Protein AF-A0A537E873-F1 (afdb_monomer_lite)

pLDDT: mean 81.2, std 12.4, range [46.03, 94.88]

Structure (mmCIF, N/CA/C/O backbone):
data_AF-A0A537E873-F1
#
_entry.id   AF-A0A537E873-F1
#
loop_
_atom_site.group_PDB
_atom_site.id
_atom_site.type_symbol
_atom_site.label_atom_id
_atom_site.label_alt_id
_atom_site.label_comp_id
_atom_site.label_asym_id
_atom_site.label_entity_id
_atom_site.label_seq_id
_atom_site.pdbx_PDB_ins_code
_atom_site.Cartn_x
_atom_site.Cartn_y
_atom_site.Cartn_z
_atom_site.occupancy
_atom_site.B_iso_or_equiv
_atom_site.auth_seq_id
_atom_site.auth_comp_id
_atom_site.auth_asym_id
_atom_site.auth_atom_id
_atom_site.pdbx_PDB_model_num
ATOM 1 N N . MET A 1 1 ? -24.655 14.895 9.988 1.00 56.16 1 MET A N 1
ATOM 2 C CA . MET A 1 1 ? -23.607 13.858 10.084 1.00 56.16 1 MET A CA 1
ATOM 3 C C . MET A 1 1 ? -23.656 13.312 11.495 1.00 56.16 1 MET A C 1
ATOM 5 O O . MET A 1 1 ? -23.407 14.075 12.415 1.00 56.16 1 MET A O 1
ATOM 9 N N . THR A 1 2 ? -24.078 12.063 11.675 1.00 70.88 2 THR A N 1
ATOM 10 C CA . THR A 1 2 ? -24.122 11.423 12.997 1.00 70.88 2 THR A CA 1
ATOM 11 C C . THR A 1 2 ? -22.692 11.225 13.493 1.00 70.88 2 THR A C 1
ATOM 13 O O . THR A 1 2 ? -21.837 10.757 12.737 1.00 70.88 2 THR A O 1
ATOM 16 N N . GLU A 1 3 ? -22.405 11.645 14.720 1.00 75.38 3 GLU A N 1
ATOM 17 C CA . GLU A 1 3 ? -21.078 11.505 15.307 1.00 75.38 3 GLU A CA 1
ATOM 18 C C . GLU A 1 3 ? -20.786 10.020 15.557 1.00 75.38 3 GLU A C 1
ATOM 20 O O . GLU A 1 3 ? -21.531 9.350 16.266 1.00 75.38 3 GLU A O 1
ATOM 25 N N . LYS A 1 4 ? -19.726 9.492 14.932 1.00 77.69 4 LYS A N 1
ATOM 26 C CA . LYS A 1 4 ? -19.327 8.091 15.116 1.00 77.69 4 LYS A CA 1
ATOM 27 C C . LYS A 1 4 ? -18.794 7.871 16.527 1.00 77.69 4 LYS A C 1
ATOM 29 O O . LYS A 1 4 ? -17.916 8.616 16.983 1.00 77.69 4 LYS A O 1
ATOM 34 N N . THR A 1 5 ? -19.243 6.796 17.159 1.00 82.81 5 THR A N 1
ATOM 35 C CA . THR A 1 5 ? -18.695 6.307 18.423 1.00 82.81 5 THR A CA 1
ATOM 36 C C . THR A 1 5 ? -17.217 5.916 18.257 1.00 82.81 5 THR A C 1
ATOM 38 O O . THR A 1 5 ? -16.755 5.632 17.143 1.00 82.81 5 THR A O 1
ATOM 41 N N . PRO A 1 6 ? -16.426 5.890 19.345 1.00 80.19 6 PRO A N 1
ATOM 42 C CA . PRO A 1 6 ? -15.037 5.435 19.293 1.00 80.19 6 PRO A CA 1
ATOM 43 C C . PRO A 1 6 ? -14.869 4.036 18.676 1.00 80.19 6 PRO A C 1
ATOM 45 O O . PRO A 1 6 ? -13.917 3.826 17.923 1.00 80.19 6 PRO A O 1
ATOM 48 N N . SER A 1 7 ? -15.815 3.122 18.930 1.00 80.44 7 SER A N 1
ATOM 49 C CA . SER A 1 7 ? -15.801 1.771 18.355 1.00 80.44 7 SER A CA 1
ATOM 50 C C . SER A 1 7 ? -15.975 1.801 16.832 1.00 80.44 7 SER A C 1
ATOM 52 O O . SER A 1 7 ? -15.107 1.319 16.106 1.00 80.44 7 SER A O 1
ATOM 54 N N . GLU A 1 8 ? -16.993 2.503 16.323 1.00 84.69 8 GLU A N 1
ATOM 55 C CA . GLU A 1 8 ? -17.239 2.632 14.876 1.00 84.69 8 GLU A CA 1
ATOM 56 C C . GLU A 1 8 ? -16.066 3.296 14.133 1.00 84.69 8 GLU A C 1
ATOM 58 O O . GLU A 1 8 ? -15.740 2.938 12.996 1.00 84.69 8 GLU A O 1
ATOM 63 N N . LYS A 1 9 ? -15.399 4.278 14.760 1.00 83.69 9 LYS A N 1
ATOM 64 C CA . LYS A 1 9 ? -14.185 4.899 14.197 1.00 83.69 9 LYS A CA 1
ATOM 65 C C . LYS A 1 9 ? -13.056 3.881 14.066 1.00 83.69 9 LYS A C 1
ATOM 67 O O . LYS A 1 9 ? -12.335 3.877 13.065 1.00 83.69 9 LYS A O 1
ATOM 72 N N . ALA A 1 10 ? -12.895 3.017 15.056 1.00 83.38 10 ALA A N 1
ATOM 73 C CA . ALA A 1 10 ? -11.827 2.041 15.065 1.00 83.38 10 ALA A CA 1
ATOM 74 C C . ALA A 1 10 ? -12.116 0.821 14.175 1.00 83.38 10 ALA A C 1
ATOM 76 O O . ALA A 1 10 ? -11.205 0.359 13.494 1.00 83.38 10 ALA A O 1
ATOM 77 N N . GLU A 1 11 ? -13.365 0.368 14.065 1.00 86.25 11 GLU A N 1
ATOM 78 C CA . GLU A 1 11 ? -13.781 -0.617 13.056 1.00 86.25 11 GLU A CA 1
ATOM 79 C C . GLU A 1 11 ? -13.547 -0.097 11.634 1.00 86.25 11 GLU A C 1
ATOM 81 O O . GLU A 1 11 ? -12.933 -0.780 10.813 1.00 86.25 11 GLU A O 1
ATOM 86 N N . SER A 1 12 ? -13.944 1.152 11.361 1.00 88.69 12 SER A N 1
ATOM 87 C CA . SER A 1 12 ? -13.676 1.819 10.081 1.00 88.69 12 SER A CA 1
ATOM 88 C C . SER A 1 12 ? -12.177 1.921 9.793 1.00 88.69 12 SER A C 1
ATOM 90 O O . SER A 1 12 ? -11.762 1.774 8.644 1.00 88.69 12 SER A O 1
ATOM 92 N N . THR A 1 13 ? -11.361 2.157 10.823 1.00 87.38 13 THR A N 1
ATOM 93 C CA . THR A 1 13 ? -9.898 2.188 10.697 1.00 87.38 13 THR A CA 1
ATOM 94 C C . THR A 1 13 ? -9.353 0.802 10.359 1.00 87.38 13 THR A C 1
ATOM 96 O O . THR A 1 13 ? -8.574 0.664 9.421 1.00 87.38 13 THR A O 1
ATOM 99 N N . LEU A 1 14 ? -9.787 -0.242 11.070 1.00 89.00 14 LEU A N 1
ATOM 100 C CA . LEU A 1 14 ? -9.364 -1.619 10.808 1.00 89.00 14 LEU A CA 1
ATOM 101 C C . LEU A 1 14 ? -9.773 -2.092 9.407 1.00 89.00 14 LEU A C 1
ATOM 103 O O . LEU A 1 14 ? -9.005 -2.800 8.758 1.00 89.00 14 LEU A O 1
ATOM 107 N N . LEU A 1 15 ? -10.953 -1.694 8.923 1.00 90.62 15 LEU A N 1
ATOM 108 C CA . LEU A 1 15 ? -11.394 -1.992 7.561 1.00 90.62 15 LEU A CA 1
ATOM 109 C C . LEU A 1 15 ? -10.475 -1.340 6.519 1.00 90.62 15 LEU A C 1
ATOM 111 O O . LEU A 1 15 ? -9.952 -2.040 5.655 1.00 90.62 15 LEU A O 1
ATOM 115 N N . ALA A 1 16 ? -10.199 -0.040 6.657 1.00 90.19 16 ALA A N 1
ATOM 116 C CA . ALA A 1 16 ? -9.295 0.673 5.754 1.00 90.19 16 ALA A CA 1
ATOM 117 C C . ALA A 1 16 ? -7.879 0.064 5.747 1.00 90.19 16 ALA A C 1
ATOM 119 O O . ALA A 1 16 ? -7.237 -0.029 4.702 1.00 90.19 16 ALA A O 1
ATOM 120 N N . MET A 1 17 ? -7.391 -0.408 6.900 1.00 89.44 17 MET A N 1
ATOM 121 C CA . MET A 1 17 ? -6.095 -1.090 6.992 1.00 89.44 17 MET A CA 1
ATOM 122 C C . MET A 1 17 ? -6.075 -2.425 6.236 1.00 89.44 17 MET A C 1
ATOM 124 O O . MET A 1 17 ? -5.104 -2.706 5.528 1.00 89.44 17 MET A O 1
ATOM 128 N N . LYS A 1 18 ? -7.155 -3.215 6.319 1.00 90.44 18 LYS A N 1
ATOM 129 C CA 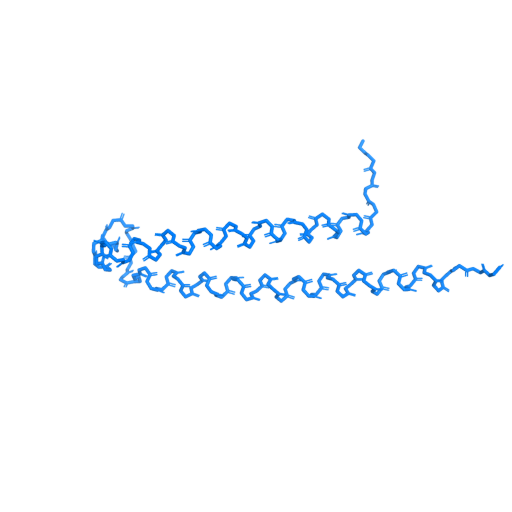. LYS A 1 18 ? -7.295 -4.470 5.562 1.00 90.44 18 LYS A CA 1
ATOM 130 C C . LYS A 1 18 ? -7.307 -4.224 4.055 1.00 90.44 18 LYS A C 1
ATOM 132 O O . LYS A 1 18 ? -6.603 -4.915 3.321 1.00 90.44 18 LYS A O 1
ATOM 137 N N . GLU A 1 19 ? -8.068 -3.234 3.596 1.00 93.94 19 GLU A N 1
ATOM 138 C CA . GLU A 1 19 ? -8.123 -2.856 2.178 1.00 93.94 19 GLU A CA 1
ATOM 139 C C . GLU A 1 19 ? -6.760 -2.376 1.678 1.00 93.94 19 GLU A C 1
ATOM 141 O O . GLU A 1 19 ? -6.281 -2.814 0.629 1.00 93.94 19 GLU A O 1
ATOM 146 N N . PHE A 1 20 ? -6.078 -1.546 2.470 1.00 91.06 20 PHE A N 1
ATOM 147 C CA . PHE A 1 20 ? -4.741 -1.080 2.132 1.00 91.06 20 PHE A CA 1
ATOM 148 C C . PHE A 1 20 ? -3.738 -2.235 2.041 1.00 91.06 20 PHE A C 1
ATOM 150 O O . PHE A 1 20 ? -2.927 -2.281 1.117 1.00 91.06 20 PHE A O 1
ATOM 157 N N . LYS A 1 21 ? -3.819 -3.226 2.935 1.00 91.62 21 LYS A N 1
ATOM 158 C CA . LYS A 1 21 ? -2.979 -4.426 2.863 1.00 91.62 21 LYS A CA 1
ATOM 159 C C . LYS A 1 21 ? -3.187 -5.197 1.554 1.00 91.62 21 LYS A C 1
ATOM 161 O O . LYS A 1 21 ? -2.199 -5.558 0.916 1.00 91.62 21 LYS A O 1
ATOM 166 N N . LEU A 1 22 ? -4.438 -5.401 1.132 1.00 93.62 22 LEU A N 1
ATOM 167 C CA . LEU A 1 22 ? -4.759 -6.061 -0.141 1.00 93.62 22 LEU A CA 1
ATOM 168 C C . LEU A 1 22 ? -4.187 -5.292 -1.337 1.00 93.62 22 LEU A C 1
ATOM 170 O O . LEU A 1 22 ? -3.614 -5.893 -2.247 1.00 93.62 22 LEU A O 1
ATOM 174 N N . TYR A 1 23 ? -4.273 -3.962 -1.311 1.00 94.56 23 TYR A N 1
ATOM 175 C CA . TYR A 1 23 ? -3.653 -3.119 -2.330 1.00 94.56 23 TYR A CA 1
ATOM 176 C C . TYR A 1 23 ? -2.130 -3.326 -2.399 1.00 94.56 23 TYR A C 1
ATOM 178 O O . TYR A 1 23 ? -1.581 -3.547 -3.480 1.00 94.56 23 TYR A O 1
ATOM 186 N N . LEU A 1 24 ? -1.439 -3.345 -1.254 1.00 93.50 24 LEU A N 1
ATOM 187 C CA . LEU A 1 24 ? 0.009 -3.587 -1.211 1.00 93.50 24 LEU A CA 1
ATOM 188 C C . LEU A 1 24 ? 0.398 -5.007 -1.658 1.00 93.50 24 LEU A C 1
ATOM 190 O O . LEU A 1 24 ? 1.510 -5.223 -2.138 1.00 93.50 24 LEU A O 1
ATOM 194 N N . GLU A 1 25 ? -0.472 -6.002 -1.489 1.00 93.25 25 GLU A N 1
ATOM 195 C CA . GLU A 1 25 ? -0.280 -7.346 -2.053 1.00 93.25 25 GLU A CA 1
ATOM 196 C C . GLU A 1 25 ? -0.392 -7.355 -3.581 1.00 93.25 25 GLU A C 1
ATOM 198 O O . GLU A 1 25 ? 0.392 -8.037 -4.240 1.00 93.25 25 GLU A O 1
ATOM 203 N N . GLY A 1 26 ? -1.317 -6.581 -4.154 1.00 94.88 26 GLY A N 1
ATOM 204 C CA . GLY A 1 26 ? -1.390 -6.362 -5.601 1.00 94.88 26 GLY A CA 1
ATOM 205 C C . GLY A 1 26 ? -0.126 -5.689 -6.136 1.00 94.88 26 GLY A C 1
ATOM 206 O O . GLY A 1 26 ? 0.519 -6.213 -7.044 1.00 94.88 26 GLY A O 1
ATOM 207 N N . LEU A 1 27 ? 0.290 -4.596 -5.492 1.00 93.50 27 LEU A N 1
ATOM 208 C CA . LEU A 1 27 ? 1.482 -3.847 -5.886 1.00 93.50 27 LEU A CA 1
ATOM 209 C C . LEU A 1 27 ? 2.756 -4.703 -5.830 1.00 93.50 27 LEU A C 1
ATOM 211 O O . LEU A 1 27 ? 3.578 -4.643 -6.741 1.00 93.50 27 LEU A O 1
ATOM 215 N N . GLU A 1 28 ? 2.911 -5.545 -4.803 1.00 93.25 28 GLU A N 1
ATOM 216 C CA . GLU A 1 28 ? 4.044 -6.476 -4.714 1.00 93.25 28 GLU A CA 1
ATOM 217 C C . GLU A 1 28 ? 4.090 -7.430 -5.912 1.00 93.25 28 GLU A C 1
ATOM 219 O O . GLU A 1 28 ? 5.160 -7.665 -6.477 1.00 93.25 28 GLU A O 1
ATOM 224 N N . LYS A 1 29 ? 2.935 -7.971 -6.323 1.00 94.75 29 LYS A N 1
ATOM 225 C CA . LYS A 1 29 ? 2.844 -8.879 -7.474 1.00 94.75 29 LYS A CA 1
ATOM 226 C C . LYS A 1 29 ? 3.242 -8.173 -8.765 1.00 94.75 29 LYS A C 1
ATOM 228 O O . LYS A 1 29 ? 3.987 -8.752 -9.557 1.00 94.75 29 LYS A O 1
ATOM 233 N N . ASP A 1 30 ? 2.790 -6.941 -8.966 1.00 92.50 30 ASP A N 1
ATOM 234 C CA . ASP A 1 30 ? 3.093 -6.173 -10.176 1.00 92.50 30 ASP A CA 1
ATOM 235 C C . ASP A 1 30 ? 4.566 -5.752 -10.235 1.00 92.50 30 ASP A C 1
ATOM 237 O O . ASP A 1 30 ? 5.216 -5.907 -11.275 1.00 92.50 30 ASP A O 1
ATOM 241 N N . LEU A 1 31 ? 5.146 -5.337 -9.105 1.00 89.38 31 LEU A N 1
ATOM 242 C CA . LEU A 1 31 ? 6.581 -5.068 -9.003 1.00 89.38 31 LEU A CA 1
ATOM 243 C C . LEU A 1 31 ? 7.406 -6.344 -9.230 1.00 89.38 31 LEU A C 1
ATOM 245 O O . LEU A 1 31 ? 8.362 -6.341 -10.002 1.00 89.38 31 LEU A O 1
ATOM 249 N N . SER A 1 32 ? 6.991 -7.473 -8.657 1.00 90.00 32 SER A N 1
ATOM 250 C CA . SER A 1 32 ? 7.662 -8.768 -8.851 1.00 90.00 32 SER A CA 1
ATOM 251 C C . SER A 1 32 ? 7.580 -9.286 -10.289 1.00 90.00 32 SER A C 1
ATOM 253 O O . SER A 1 32 ? 8.430 -10.053 -10.733 1.00 90.00 32 SER A O 1
ATOM 255 N N . ARG A 1 33 ? 6.534 -8.925 -11.039 1.00 93.19 33 ARG A N 1
ATOM 256 C CA . ARG A 1 33 ? 6.440 -9.217 -12.478 1.00 93.19 33 ARG A CA 1
ATOM 257 C C . ARG A 1 33 ? 7.355 -8.302 -13.279 1.00 93.19 33 ARG A C 1
ATOM 259 O O . ARG A 1 33 ? 8.042 -8.767 -14.183 1.00 93.19 33 ARG A O 1
ATOM 266 N N . THR A 1 34 ? 7.390 -7.024 -12.919 1.00 87.56 34 THR A N 1
ATOM 267 C CA . THR A 1 34 ? 8.247 -6.018 -13.557 1.00 87.56 34 THR A CA 1
ATOM 268 C C . THR A 1 34 ? 9.726 -6.369 -13.393 1.00 87.56 34 THR A C 1
ATOM 270 O O . THR A 1 34 ? 10.472 -6.302 -14.368 1.00 87.56 34 THR A O 1
ATOM 273 N N . SER A 1 35 ? 10.134 -6.852 -12.215 1.00 85.81 35 SER A N 1
ATOM 274 C CA . SER A 1 35 ? 11.522 -7.244 -11.924 1.00 85.81 35 SER A CA 1
ATOM 275 C C . SER A 1 35 ? 12.020 -8.427 -12.750 1.00 85.81 35 SER A C 1
ATOM 277 O O . SER A 1 35 ? 13.216 -8.566 -12.981 1.00 85.81 35 SER A O 1
ATOM 279 N N . LYS A 1 36 ? 11.104 -9.279 -13.219 1.00 89.69 36 LYS A N 1
ATOM 280 C CA . LYS A 1 36 ? 11.419 -10.402 -14.111 1.00 89.69 36 LYS A CA 1
ATOM 281 C C . LYS A 1 36 ? 11.565 -9.971 -15.566 1.00 89.69 36 LYS A C 1
ATOM 283 O O . LYS A 1 36 ? 12.157 -10.704 -16.350 1.00 89.69 36 LYS A O 1
ATOM 288 N N . LYS A 1 37 ? 10.972 -8.832 -15.936 1.00 90.94 37 LYS A N 1
ATOM 289 C CA . LYS A 1 37 ? 10.911 -8.349 -17.319 1.00 90.94 37 LYS A CA 1
ATOM 290 C C . LYS A 1 37 ? 12.005 -7.333 -17.639 1.00 90.94 37 LYS A C 1
ATOM 292 O O . LYS A 1 37 ? 12.472 -7.312 -18.771 1.00 90.94 37 LYS A O 1
ATOM 297 N N . TYR A 1 38 ? 12.391 -6.511 -16.669 1.00 85.19 38 TYR A N 1
ATOM 298 C CA . TYR A 1 38 ? 13.359 -5.433 -16.853 1.00 85.19 38 TYR A CA 1
ATOM 299 C C . TYR A 1 38 ? 14.497 -5.564 -15.847 1.00 85.19 38 TYR A C 1
ATOM 301 O O . TYR A 1 38 ? 14.274 -5.880 -14.678 1.00 85.19 38 TYR A O 1
ATOM 309 N N . SER A 1 39 ? 15.721 -5.286 -16.288 1.00 84.56 39 SER A N 1
ATOM 310 C CA . SER A 1 39 ? 16.869 -5.203 -15.393 1.00 84.56 39 SER A CA 1
ATOM 311 C C . SER A 1 39 ? 16.745 -4.003 -14.454 1.00 84.56 39 SER A C 1
ATOM 313 O O . SER A 1 39 ? 16.154 -2.972 -14.784 1.00 84.56 39 SER A O 1
ATOM 315 N N . ASN A 1 40 ? 17.390 -4.088 -13.290 1.00 81.12 40 ASN A N 1
ATOM 316 C CA . ASN A 1 40 ? 17.459 -2.968 -12.348 1.00 81.12 40 ASN A CA 1
ATOM 317 C C . ASN A 1 40 ? 18.009 -1.688 -12.987 1.00 81.12 40 ASN A C 1
ATOM 319 O O . ASN A 1 40 ? 17.592 -0.597 -12.612 1.00 81.12 40 ASN A O 1
ATOM 323 N N . ARG A 1 41 ? 18.916 -1.817 -13.964 1.00 83.44 41 ARG A N 1
ATOM 324 C CA . ARG A 1 41 ? 19.473 -0.679 -14.697 1.00 83.44 41 ARG A CA 1
ATOM 325 C C . ARG A 1 41 ? 18.417 0.006 -15.564 1.00 83.44 41 ARG A C 1
ATOM 327 O O . ARG A 1 41 ? 18.318 1.226 -15.508 1.00 83.44 41 ARG A O 1
ATOM 334 N N . GLU A 1 42 ? 17.642 -0.759 -16.331 1.00 83.88 42 GLU A N 1
ATOM 335 C CA . GLU A 1 42 ? 16.564 -0.220 -17.176 1.00 83.88 42 GLU A CA 1
ATOM 336 C C . GLU A 1 42 ? 15.493 0.470 -16.330 1.00 83.88 42 GLU A C 1
ATOM 338 O O . GLU A 1 42 ? 15.047 1.568 -16.657 1.00 83.88 42 GLU A O 1
ATOM 343 N N . ILE A 1 43 ? 15.133 -0.145 -15.201 1.00 81.69 43 ILE A N 1
ATOM 344 C CA . ILE A 1 43 ? 14.172 0.430 -14.261 1.00 81.69 43 ILE A CA 1
ATOM 345 C C . ILE A 1 43 ? 14.729 1.736 -13.682 1.00 81.69 43 ILE A C 1
ATOM 347 O O . ILE A 1 43 ? 14.085 2.769 -13.823 1.00 81.69 43 ILE A O 1
ATOM 351 N N . ALA A 1 44 ? 15.935 1.730 -13.103 1.00 80.00 44 ALA A N 1
ATOM 352 C CA . ALA A 1 44 ? 16.541 2.916 -12.487 1.00 80.00 44 ALA A CA 1
ATOM 353 C C . ALA A 1 44 ? 16.656 4.100 -13.464 1.00 80.00 44 ALA A C 1
ATOM 355 O O . ALA A 1 44 ? 16.363 5.239 -13.099 1.00 80.00 44 ALA A O 1
ATOM 356 N N . GLN A 1 45 ? 17.011 3.827 -14.724 1.00 80.56 45 GLN A N 1
ATOM 357 C CA . GLN A 1 45 ? 17.062 4.841 -15.779 1.00 80.56 45 GLN A CA 1
ATOM 358 C C . GLN A 1 45 ? 15.686 5.453 -16.082 1.00 80.56 45 GLN A C 1
ATOM 360 O O . GLN A 1 45 ? 15.607 6.654 -16.323 1.00 80.56 45 GLN A O 1
ATOM 365 N N . GLY A 1 46 ? 14.612 4.660 -16.046 1.00 75.50 46 GLY A N 1
ATOM 366 C CA . GLY A 1 46 ? 13.250 5.129 -16.314 1.00 75.50 46 GLY A CA 1
ATOM 367 C C . GLY A 1 46 ? 12.613 5.940 -15.179 1.00 75.50 46 GLY A C 1
ATOM 368 O O . GLY A 1 46 ? 11.818 6.834 -15.454 1.00 75.50 46 GLY A O 1
ATOM 369 N N . VAL A 1 47 ? 12.954 5.657 -13.915 1.00 73.06 47 VAL A N 1
ATOM 370 C CA . VAL A 1 47 ? 12.400 6.363 -12.734 1.00 73.06 47 VAL A CA 1
ATOM 371 C C . VAL A 1 47 ? 13.276 7.501 -12.198 1.00 73.06 47 VAL A C 1
ATOM 373 O O . VAL A 1 47 ? 12.832 8.236 -11.320 1.00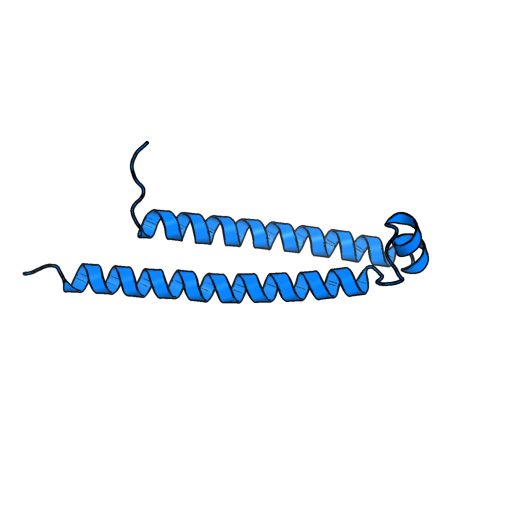 73.06 47 VAL A O 1
ATOM 376 N N . GLY A 1 48 ? 14.500 7.680 -12.706 1.00 65.12 48 GLY A N 1
ATOM 377 C CA . GLY A 1 48 ? 15.381 8.785 -12.298 1.00 65.12 48 GLY A CA 1
ATOM 378 C C . GLY A 1 48 ? 15.935 8.669 -10.872 1.00 65.12 48 GLY A C 1
ATOM 379 O O . GLY A 1 48 ? 16.394 9.661 -10.308 1.00 65.12 48 GLY A O 1
ATOM 380 N N . PHE A 1 49 ? 15.902 7.473 -10.281 1.00 61.34 49 PHE A N 1
ATOM 381 C CA . PHE A 1 49 ? 16.524 7.180 -8.989 1.00 61.34 49 PHE A CA 1
ATOM 382 C C . PHE A 1 49 ? 17.955 6.650 -9.183 1.00 61.34 49 PHE A C 1
ATOM 384 O O . PHE A 1 49 ? 18.250 5.948 -10.154 1.00 61.34 49 PHE A O 1
ATOM 391 N N . VAL A 1 50 ? 18.851 6.948 -8.228 1.00 62.28 50 VAL A N 1
ATOM 392 C CA . VAL A 1 50 ? 20.130 6.220 -8.054 1.00 62.28 50 VAL A CA 1
ATOM 393 C C . VAL A 1 50 ? 19.810 4.723 -7.960 1.00 62.28 50 VAL A C 1
ATOM 395 O O . VAL A 1 50 ? 18.704 4.401 -7.554 1.00 62.28 50 VAL A O 1
ATOM 398 N N . ALA A 1 51 ? 20.737 3.834 -8.338 1.00 60.91 51 ALA A N 1
ATOM 399 C CA . ALA A 1 51 ? 20.594 2.384 -8.587 1.00 60.91 51 ALA A CA 1
ATOM 400 C C . ALA A 1 51 ? 19.898 1.479 -7.525 1.00 60.91 51 ALA A C 1
ATOM 402 O O . ALA A 1 51 ? 20.062 0.259 -7.567 1.00 60.91 51 ALA A O 1
ATOM 403 N N . ALA A 1 52 ? 19.114 2.031 -6.603 1.00 65.62 52 ALA A N 1
ATOM 404 C CA . ALA A 1 52 ? 17.993 1.411 -5.916 1.00 65.62 52 ALA A CA 1
ATOM 405 C C . ALA A 1 52 ? 17.018 0.794 -6.934 1.00 65.62 52 ALA A C 1
ATOM 407 O O . ALA A 1 52 ? 16.059 1.407 -7.405 1.00 65.62 52 ALA A O 1
ATOM 408 N N . GLY A 1 53 ? 17.328 -0.433 -7.348 1.00 75.00 53 GLY A N 1
ATOM 409 C CA . GLY A 1 53 ? 16.500 -1.217 -8.250 1.00 75.00 53 GLY A CA 1
ATOM 410 C C . GLY A 1 53 ? 15.202 -1.670 -7.584 1.00 75.00 53 GLY A C 1
ATOM 411 O O . GLY A 1 53 ? 14.970 -1.486 -6.390 1.00 75.00 53 GLY A O 1
ATOM 412 N N . ILE A 1 54 ? 14.363 -2.356 -8.351 1.00 83.81 54 ILE A N 1
ATOM 413 C CA . ILE A 1 54 ? 13.051 -2.838 -7.899 1.00 83.81 54 ILE A CA 1
ATOM 414 C C . ILE A 1 54 ? 13.104 -3.736 -6.651 1.00 83.81 54 ILE A C 1
ATOM 416 O O . ILE A 1 54 ? 12.131 -3.821 -5.909 1.00 83.81 54 ILE A O 1
ATOM 420 N N . HIS A 1 55 ? 14.247 -4.368 -6.378 1.00 82.50 55 HIS A N 1
ATOM 421 C CA . HIS A 1 55 ? 14.469 -5.138 -5.152 1.00 82.50 55 HIS A CA 1
ATOM 422 C C . HIS A 1 55 ? 14.425 -4.271 -3.890 1.00 82.50 55 HIS A C 1
ATOM 424 O O . HIS A 1 55 ? 13.882 -4.694 -2.875 1.00 82.50 55 HIS A O 1
ATOM 430 N N . GLU A 1 56 ? 14.950 -3.049 -3.944 1.00 84.50 56 GLU A N 1
ATOM 431 C CA . GLU A 1 56 ? 14.912 -2.143 -2.798 1.00 84.50 56 GLU A CA 1
ATOM 432 C C . GLU A 1 56 ? 13.491 -1.613 -2.566 1.00 84.50 56 GLU A C 1
ATOM 434 O O . GLU A 1 56 ? 13.016 -1.578 -1.432 1.00 84.50 56 GLU A O 1
ATOM 439 N N . ALA A 1 57 ? 12.752 -1.336 -3.647 1.00 85.44 57 ALA A N 1
ATOM 440 C CA . ALA A 1 57 ? 11.329 -1.008 -3.567 1.00 85.44 57 ALA A CA 1
ATOM 441 C C . ALA A 1 57 ? 10.501 -2.145 -2.935 1.00 85.44 57 ALA A C 1
ATOM 443 O O . ALA A 1 57 ? 9.641 -1.888 -2.091 1.00 85.44 57 ALA A O 1
ATOM 444 N N . LEU A 1 58 ? 10.784 -3.403 -3.294 1.00 86.94 58 LEU A N 1
ATOM 445 C CA . LEU A 1 58 ? 10.152 -4.578 -2.682 1.00 86.94 58 LEU A CA 1
ATOM 446 C C . LEU A 1 58 ? 10.497 -4.705 -1.186 1.00 86.94 58 LEU A C 1
ATOM 448 O O . LEU A 1 58 ? 9.604 -4.978 -0.383 1.00 86.94 58 LEU A O 1
ATOM 452 N N . ASN A 1 59 ? 11.740 -4.423 -0.784 1.00 89.94 59 ASN A N 1
ATOM 453 C CA . ASN A 1 59 ? 12.126 -4.406 0.633 1.00 89.94 59 ASN A CA 1
ATOM 454 C C . ASN A 1 59 ? 11.372 -3.325 1.425 1.00 89.94 59 ASN A C 1
ATOM 456 O O . ASN A 1 59 ? 10.863 -3.596 2.516 1.00 89.94 59 ASN A O 1
ATOM 460 N N . TYR A 1 60 ? 11.251 -2.104 0.891 1.00 90.06 60 TYR A N 1
ATOM 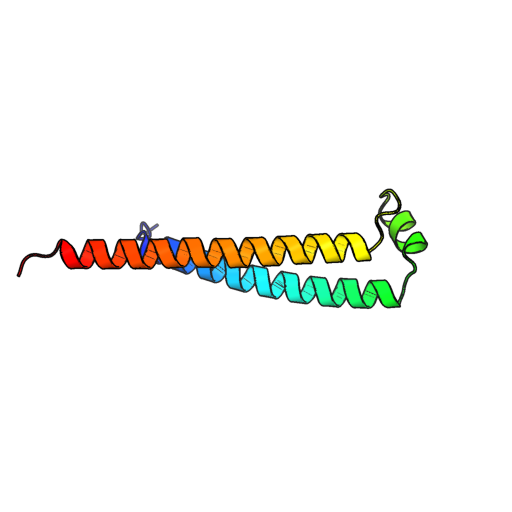461 C CA . TYR A 1 60 ? 10.465 -1.054 1.549 1.00 90.06 60 TYR A CA 1
ATOM 462 C C . TYR A 1 60 ? 8.991 -1.435 1.669 1.00 90.06 60 TYR A C 1
ATOM 464 O O . TYR A 1 60 ? 8.380 -1.218 2.717 1.00 90.06 60 TYR A O 1
ATOM 472 N N . LEU A 1 61 ? 8.432 -2.061 0.633 1.00 91.69 61 LEU A N 1
ATOM 473 C CA . LEU A 1 61 ? 7.067 -2.570 0.663 1.00 91.69 61 LEU A CA 1
ATOM 474 C C . LEU A 1 61 ? 6.871 -3.612 1.777 1.00 91.69 61 LEU A C 1
ATOM 476 O O . LEU A 1 61 ? 5.866 -3.564 2.490 1.00 91.69 61 LEU A O 1
ATOM 480 N N . GLU A 1 62 ? 7.836 -4.510 1.985 1.00 92.12 62 GLU A N 1
ATOM 481 C CA . GLU A 1 62 ? 7.804 -5.479 3.085 1.00 92.12 62 GLU A CA 1
ATOM 482 C C . GLU A 1 62 ? 7.803 -4.789 4.463 1.00 92.12 62 GLU A C 1
ATOM 484 O O . GLU A 1 62 ? 7.027 -5.158 5.353 1.00 92.12 62 GLU A O 1
ATOM 489 N N . ILE A 1 63 ? 8.628 -3.751 4.647 1.00 93.81 63 ILE A N 1
ATOM 490 C CA . ILE A 1 63 ? 8.666 -2.960 5.887 1.00 93.81 63 ILE A CA 1
ATOM 491 C C . ILE A 1 63 ? 7.306 -2.303 6.146 1.00 93.81 63 ILE A C 1
ATOM 493 O O . ILE A 1 63 ? 6.769 -2.417 7.251 1.00 93.81 63 ILE A O 1
ATOM 497 N N . VAL A 1 64 ? 6.711 -1.671 5.130 1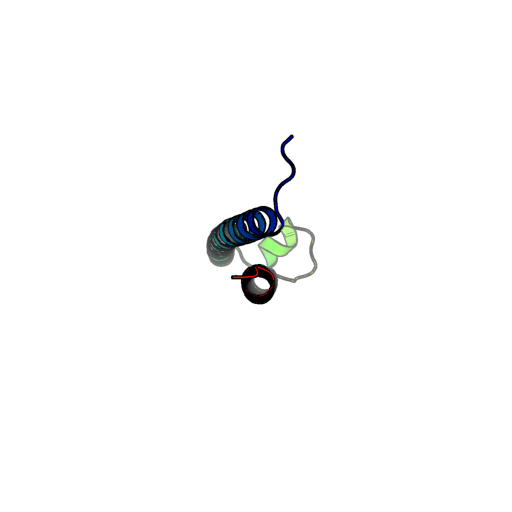.00 92.25 64 VAL A N 1
ATOM 498 C CA . VAL A 1 64 ? 5.389 -1.035 5.240 1.00 92.25 64 VAL A CA 1
ATOM 499 C C . VAL A 1 64 ? 4.328 -2.055 5.665 1.00 92.25 64 VAL A C 1
ATOM 501 O O . VAL A 1 64 ? 3.564 -1.793 6.597 1.00 92.25 64 VAL A O 1
ATOM 504 N N . LYS A 1 65 ? 4.322 -3.258 5.073 1.00 92.25 65 LYS A N 1
ATOM 505 C CA . LYS A 1 65 ? 3.404 -4.341 5.473 1.00 92.25 65 LYS A CA 1
ATOM 506 C C . LYS A 1 65 ? 3.567 -4.729 6.944 1.00 92.25 65 LYS A C 1
ATOM 508 O O . LYS A 1 65 ? 2.569 -4.892 7.648 1.00 92.25 65 LYS A O 1
ATOM 513 N N . LYS A 1 66 ? 4.804 -4.832 7.443 1.00 93.12 66 LYS A N 1
ATOM 514 C CA . LYS A 1 66 ? 5.082 -5.132 8.863 1.00 93.12 66 LYS A CA 1
ATOM 515 C C . LYS A 1 66 ? 4.572 -4.028 9.794 1.00 93.12 66 LYS A C 1
ATOM 517 O O . LYS A 1 66 ? 3.991 -4.337 10.838 1.00 93.12 66 LYS A O 1
ATOM 522 N N . VAL A 1 67 ? 4.752 -2.762 9.414 1.00 93.19 67 VAL A N 1
ATO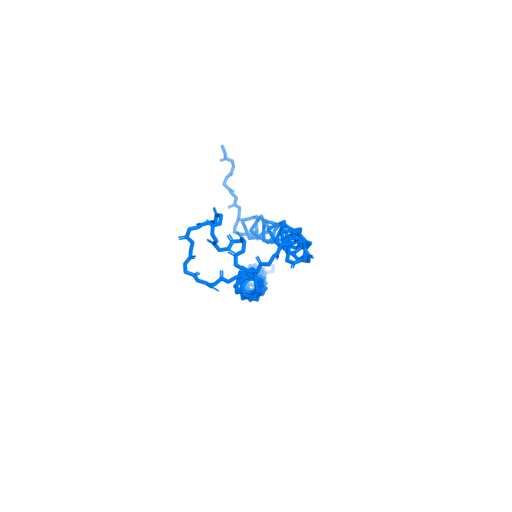M 523 C CA . VAL A 1 67 ? 4.247 -1.606 10.174 1.00 93.19 67 VAL A CA 1
ATOM 524 C C . VAL A 1 67 ? 2.721 -1.627 10.250 1.00 93.19 67 VAL A C 1
ATOM 526 O O . VAL A 1 67 ? 2.177 -1.486 11.343 1.00 93.19 67 VAL A O 1
ATOM 529 N N . ILE A 1 68 ? 2.026 -1.890 9.139 1.00 90.56 68 ILE A N 1
ATOM 530 C CA . ILE A 1 68 ? 0.556 -2.000 9.108 1.00 90.56 68 ILE A CA 1
ATOM 531 C C . ILE A 1 68 ? 0.076 -3.080 10.076 1.00 90.56 68 ILE A C 1
AT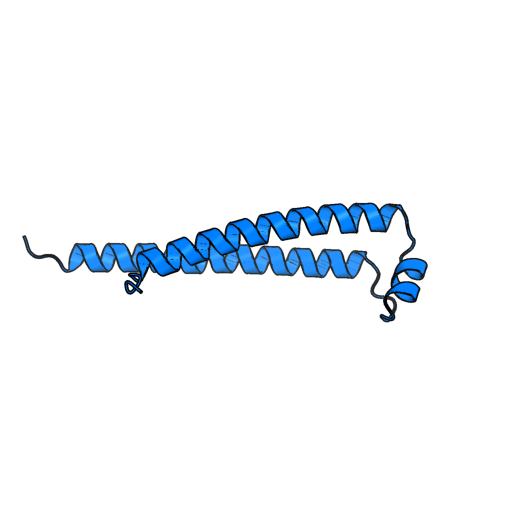OM 533 O O . ILE A 1 68 ? -0.733 -2.787 10.951 1.00 90.56 68 ILE A O 1
ATOM 537 N N . VAL A 1 69 ? 0.636 -4.292 10.004 1.00 90.75 69 VAL A N 1
ATOM 538 C CA . VAL A 1 69 ? 0.265 -5.401 10.903 1.00 90.75 69 VAL A CA 1
ATOM 539 C C . VAL A 1 69 ? 0.496 -5.039 12.374 1.00 90.75 69 VAL A C 1
ATOM 541 O O . VAL A 1 69 ? -0.295 -5.397 13.251 1.00 90.75 69 VAL A O 1
ATOM 544 N N . LYS A 1 70 ? 1.585 -4.325 12.686 1.00 92.75 70 LYS A N 1
ATOM 545 C CA . LYS A 1 70 ? 1.837 -3.849 14.051 1.00 92.75 70 LYS A CA 1
ATOM 546 C C . LYS A 1 70 ? 0.772 -2.843 14.488 1.00 92.75 70 LYS A C 1
ATOM 548 O O . LYS A 1 70 ? 0.272 -2.963 15.607 1.00 92.75 70 LYS A O 1
ATOM 553 N N . THR A 1 71 ? 0.423 -1.896 13.624 1.00 89.31 71 THR A N 1
ATOM 554 C CA . THR A 1 71 ? -0.594 -0.875 13.889 1.00 89.31 71 THR A CA 1
ATOM 555 C C . THR A 1 71 ? -1.981 -1.498 14.065 1.00 89.31 71 THR A C 1
ATOM 557 O O . THR A 1 71 ? -2.662 -1.149 15.025 1.00 89.31 71 THR A O 1
ATOM 560 N N . GLU A 1 72 ? -2.362 -2.494 13.255 1.00 87.75 72 GLU A N 1
ATOM 561 C CA . GLU A 1 72 ? -3.640 -3.215 13.388 1.00 87.75 72 GLU A CA 1
ATOM 562 C C . GLU A 1 72 ? -3.768 -3.837 14.781 1.00 87.75 72 GLU A C 1
ATOM 564 O O . GLU A 1 72 ? -4.776 -3.662 15.461 1.00 87.75 72 GLU A O 1
ATOM 569 N N . ARG A 1 73 ? -2.707 -4.504 15.258 1.00 88.44 73 ARG A N 1
ATOM 570 C CA . ARG A 1 73 ? -2.682 -5.096 16.605 1.00 88.44 73 ARG A CA 1
ATOM 571 C C . ARG A 1 73 ? -2.824 -4.050 17.707 1.00 88.44 73 ARG A C 1
ATOM 573 O O . ARG A 1 73 ? -3.422 -4.341 18.738 1.00 88.44 73 ARG A O 1
ATOM 580 N N . VAL A 1 74 ? -2.242 -2.863 17.534 1.00 87.81 74 VAL A N 1
ATOM 581 C CA . VAL A 1 74 ? -2.354 -1.773 18.517 1.00 87.81 74 VAL A CA 1
ATOM 582 C C . VAL A 1 74 ? -3.776 -1.213 18.542 1.00 87.81 74 VAL A C 1
ATOM 584 O O . VAL A 1 74 ? -4.324 -1.026 19.628 1.00 87.81 74 VAL A O 1
ATOM 587 N N . VAL A 1 75 ? -4.384 -0.993 17.373 1.00 83.94 75 VAL A N 1
ATOM 588 C CA . VAL A 1 75 ? -5.768 -0.508 17.252 1.00 83.94 75 VAL A CA 1
ATOM 589 C C . VAL A 1 75 ? -6.750 -1.526 17.832 1.00 83.94 75 VAL A C 1
ATOM 591 O O . VAL A 1 75 ? -7.548 -1.172 18.696 1.00 83.94 75 VAL A O 1
ATOM 594 N N . ALA A 1 76 ? -6.626 -2.804 17.463 1.00 81.50 76 ALA A N 1
ATOM 595 C CA . ALA A 1 76 ? -7.485 -3.869 17.979 1.00 81.50 76 ALA A CA 1
ATOM 596 C C . ALA A 1 76 ? -7.409 -3.994 19.513 1.00 81.50 76 ALA A C 1
ATOM 598 O O . ALA A 1 76 ? -8.435 -4.091 20.180 1.00 81.50 76 ALA A O 1
ATOM 599 N N . LYS A 1 77 ? -6.204 -3.916 20.099 1.00 82.06 77 LYS A N 1
ATOM 600 C CA . LYS A 1 77 ? -6.028 -3.942 21.563 1.00 82.06 77 LYS A CA 1
ATOM 601 C C . LYS A 1 77 ? -6.676 -2.749 22.266 1.00 82.06 77 LYS A C 1
ATOM 603 O O . LYS A 1 77 ? -7.239 -2.925 23.343 1.00 82.06 77 LYS A O 1
ATOM 608 N N . ARG A 1 78 ? -6.586 -1.542 21.691 1.00 76.50 78 ARG A N 1
ATOM 609 C CA . ARG A 1 78 ? -7.239 -0.350 22.259 1.00 76.50 78 ARG A CA 1
ATOM 610 C C . ARG A 1 78 ? -8.758 -0.481 22.250 1.00 76.50 78 ARG A C 1
ATOM 612 O O . ARG A 1 78 ? -9.375 -0.104 23.240 1.00 76.50 78 ARG A O 1
ATOM 619 N N . ASN A 1 79 ? -9.334 -1.053 21.196 1.00 70.19 79 ASN A N 1
ATOM 620 C CA . ASN A 1 79 ? -10.774 -1.302 21.142 1.00 70.19 79 ASN A CA 1
ATOM 621 C C . ASN A 1 79 ? -11.239 -2.249 22.239 1.00 70.19 79 ASN A C 1
ATOM 623 O O . ASN A 1 79 ? -12.127 -1.884 22.998 1.00 70.19 79 ASN A O 1
ATOM 627 N N . MET A 1 80 ? -10.579 -3.399 22.397 1.00 68.25 80 MET A N 1
ATOM 628 C CA . MET A 1 80 ? -10.941 -4.361 23.446 1.00 68.25 80 MET A CA 1
ATOM 629 C C . MET A 1 80 ? -10.848 -3.751 24.854 1.00 68.25 80 MET A C 1
ATOM 631 O O . MET A 1 80 ? -11.687 -4.012 25.712 1.00 68.25 80 MET A O 1
ATOM 635 N N . ALA A 1 81 ? -9.832 -2.916 25.105 1.00 64.06 81 ALA A N 1
ATOM 636 C CA . ALA A 1 81 ? -9.702 -2.208 26.378 1.00 64.06 81 ALA A CA 1
ATOM 637 C C . ALA A 1 81 ? -10.827 -1.177 26.591 1.00 64.06 81 ALA A C 1
ATOM 639 O O . ALA A 1 81 ? -11.333 -1.050 27.704 1.00 64.06 81 ALA A O 1
ATOM 640 N N . SER A 1 82 ? -11.236 -0.472 25.531 1.00 60.44 82 SER A N 1
ATOM 641 C CA . SER A 1 82 ? -12.357 0.474 25.567 1.00 60.44 82 SER A CA 1
ATOM 642 C C . SER A 1 82 ? -13.698 -0.230 25.811 1.00 60.44 82 SER A C 1
ATOM 644 O O . SER A 1 82 ? -14.509 0.258 26.595 1.00 60.44 82 SER A O 1
ATOM 646 N N . GLU A 1 83 ? -13.934 -1.385 25.187 1.00 60.72 83 GLU A N 1
ATOM 647 C CA . GLU A 1 83 ? -15.152 -2.186 25.379 1.00 60.72 83 GLU A CA 1
ATOM 648 C C . GLU A 1 83 ? -15.246 -2.715 26.817 1.00 60.72 83 GLU A C 1
ATOM 650 O O . GLU A 1 83 ? -16.261 -2.521 27.488 1.00 60.72 83 GLU A O 1
ATOM 655 N N . ASN A 1 84 ? -14.152 -3.264 27.356 1.00 60.56 84 ASN A N 1
ATOM 656 C CA . ASN A 1 84 ? -14.103 -3.744 28.741 1.00 60.56 84 ASN A CA 1
ATOM 657 C C . ASN A 1 84 ? -14.312 -2.629 29.780 1.00 60.56 84 ASN A C 1
ATOM 659 O O . ASN A 1 84 ? -14.952 -2.864 30.807 1.00 60.56 84 ASN A O 1
ATOM 663 N N . ALA A 1 85 ? -13.802 -1.418 29.528 1.00 61.12 85 ALA A N 1
ATOM 664 C CA . ALA A 1 85 ? -14.032 -0.258 30.393 1.00 61.12 85 ALA A CA 1
ATOM 665 C C . ALA A 1 85 ? -15.501 0.205 30.375 1.00 61.12 85 ALA A C 1
ATOM 667 O O . ALA A 1 85 ? -16.031 0.646 31.391 1.00 61.12 85 ALA A O 1
ATOM 668 N N . THR A 1 86 ? -16.183 0.059 29.238 1.00 58.56 86 THR A N 1
ATOM 669 C CA . THR A 1 86 ? -17.601 0.430 29.104 1.00 58.56 86 THR A CA 1
ATOM 670 C C . THR A 1 86 ? -18.509 -0.565 29.840 1.00 58.56 86 THR A C 1
ATOM 672 O O . THR A 1 86 ? -19.456 -0.161 30.514 1.00 58.56 86 THR A O 1
ATOM 675 N N . HIS A 1 87 ? -18.183 -1.862 29.803 1.00 57.25 87 HIS A N 1
ATOM 676 C CA . HIS A 1 87 ? -18.931 -2.902 30.522 1.00 57.25 87 HIS A CA 1
ATOM 677 C C . HIS A 1 87 ? -18.754 -2.868 32.045 1.00 57.25 87 HIS A C 1
ATOM 679 O O . HIS A 1 87 ? -19.654 -3.278 32.770 1.00 57.25 87 HIS A O 1
ATOM 685 N N . SER A 1 88 ? -17.625 -2.363 32.543 1.00 58.88 88 SER A N 1
ATOM 686 C CA . SER A 1 88 ? -17.359 -2.254 33.985 1.00 58.88 88 SER A CA 1
ATOM 687 C C . SER A 1 88 ? -17.956 -0.995 34.633 1.00 58.88 88 SER A C 1
ATOM 689 O O . SER A 1 88 ? -18.051 -0.935 35.856 1.00 58.88 88 SER A O 1
ATOM 691 N N . ALA A 1 89 ? -18.401 -0.016 33.838 1.00 58.12 89 ALA A N 1
ATOM 692 C CA . ALA A 1 89 ? -19.012 1.227 34.320 1.00 58.12 89 ALA A CA 1
ATOM 693 C C . ALA A 1 89 ? -20.555 1.197 34.389 1.00 58.12 89 ALA A C 1
ATOM 695 O O . ALA A 1 89 ? -21.166 2.208 34.731 1.00 58.12 89 ALA A O 1
ATOM 696 N N . SER A 1 90 ? -21.197 0.068 34.072 1.00 46.03 90 SER A N 1
ATOM 697 C CA . SER A 1 90 ? -22.657 -0.086 34.183 1.00 46.03 90 SER A CA 1
ATOM 698 C C . SER A 1 90 ? -23.018 -0.681 35.558 1.00 46.03 90 SER A C 1
ATOM 700 O O . SER A 1 90 ? -22.556 -1.787 35.844 1.00 46.03 90 SER A O 1
ATOM 702 N N . PRO A 1 91 ? -23.787 0.007 36.433 1.00 52.78 91 PRO A N 1
ATOM 703 C CA . PRO A 1 91 ? -24.247 -0.577 37.695 1.00 52.78 91 PRO A CA 1
ATOM 704 C C . PRO A 1 91 ? -25.357 -1.626 37.459 1.00 52.78 91 PRO A C 1
ATOM 706 O O . PRO A 1 91 ? -26.002 -1.570 36.409 1.00 52.78 91 PRO A O 1
ATOM 709 N N . PRO A 1 92 ? -25.561 -2.568 38.405 1.00 57.28 92 PRO A N 1
ATOM 710 C CA . PRO A 1 92 ? -26.559 -3.639 38.314 1.00 57.28 92 PRO A CA 1
ATOM 711 C C . PRO A 1 92 ? -28.011 -3.149 38.348 1.00 57.28 92 PRO A C 1
ATOM 713 O O . PRO A 1 92 ? -28.268 -2.069 38.930 1.00 57.28 92 PRO A O 1
#

Secondary structure (DSSP, 8-state):
-PPPPHHHHHHHHHHHHHHHHHHHHHHHHHHHHHHHHS-HHHHHHHHT-SS--HHHHHHHHHHHHHHHHHHHHHHHHHHHHHHHHHHHT---

Foldseek 3Di:
DDDDDPLRVLVVVLVVLVVVLVVLVVVLVVLVVVCVVDPLVRQCVVVVHDSCGSVVVNVVSVVVSVVSVVVSVVSVVVSVVVVVVVVVPDDD

Radius of gyration: 20.28 Å; chains: 1; bounding box: 47×24×56 Å

Sequence (92 aa):
MTEKTPSEKAESTLLAMKEFKLYLEGLEKDLSRTSKKYSNREIAQGVGFVAAGIHEALNYLEIVKKVIVKTERVVAKRNMASENATHSASPP